Protein AF-A0A2N2KMD6-F1 (afdb_monomer_lite)

Structure (mmCIF, N/CA/C/O backbone):
data_AF-A0A2N2KMD6-F1
#
_entry.id   AF-A0A2N2KMD6-F1
#
loop_
_atom_site.group_PDB
_atom_site.id
_atom_site.type_symbol
_atom_site.label_atom_id
_atom_site.label_alt_id
_atom_site.label_comp_id
_atom_site.label_asym_id
_atom_site.label_entity_id
_atom_site.label_seq_id
_atom_site.pdbx_PDB_ins_code
_atom_site.Cartn_x
_atom_site.Cartn_y
_atom_site.Cartn_z
_atom_site.occupancy
_atom_site.B_iso_or_equiv
_atom_site.auth_seq_id
_atom_site.auth_comp_id
_atom_site.auth_asym_id
_atom_site.auth_atom_id
_atom_site.pdbx_PDB_model_num
ATOM 1 N N . MET A 1 1 ? -20.403 -20.725 14.459 1.00 40.22 1 MET A N 1
ATOM 2 C CA . MET A 1 1 ? -20.631 -20.888 13.013 1.00 40.22 1 MET A CA 1
ATOM 3 C C . MET A 1 1 ? -19.402 -20.383 12.269 1.00 40.22 1 MET A C 1
ATOM 5 O O . MET A 1 1 ? -19.211 -19.178 12.159 1.00 40.22 1 MET A O 1
ATOM 9 N N . PHE A 1 2 ? -18.500 -21.294 11.900 1.00 45.41 2 PHE A N 1
ATOM 10 C CA . PHE A 1 2 ? -17.526 -21.047 10.834 1.00 45.41 2 PHE A CA 1
ATOM 11 C C . PHE A 1 2 ? -18.331 -20.995 9.531 1.00 45.41 2 PHE A C 1
ATOM 13 O O . PHE A 1 2 ? -19.194 -21.849 9.322 1.00 45.41 2 PHE A O 1
ATOM 20 N N . PHE A 1 3 ? -18.125 -19.976 8.702 1.00 51.41 3 PHE A N 1
ATOM 21 C CA . PHE A 1 3 ? -18.749 -19.926 7.382 1.00 51.41 3 PHE A CA 1
ATOM 22 C C . PHE A 1 3 ? -18.305 -21.171 6.591 1.00 51.41 3 PHE A C 1
ATOM 24 O O . PHE A 1 3 ? -17.111 -21.426 6.473 1.00 51.41 3 PHE A O 1
ATOM 31 N N . LYS A 1 4 ? -19.249 -21.956 6.047 1.00 54.59 4 LYS A N 1
ATOM 32 C CA . LYS A 1 4 ? -18.995 -23.152 5.205 1.00 54.59 4 LYS A CA 1
ATOM 33 C C . LYS A 1 4 ? -18.397 -22.808 3.821 1.00 54.59 4 LYS A C 1
ATOM 35 O O . LYS A 1 4 ? -18.526 -23.580 2.881 1.00 54.59 4 LYS A O 1
ATOM 40 N N . VAL A 1 5 ? -17.740 -21.657 3.689 1.00 56.84 5 VAL A N 1
ATOM 41 C CA . VAL A 1 5 ? -17.161 -21.154 2.432 1.00 56.84 5 VAL A CA 1
ATOM 42 C C . VAL A 1 5 ? -15.932 -21.983 2.005 1.00 56.84 5 VAL A C 1
ATOM 44 O O . VAL A 1 5 ? -15.532 -21.944 0.852 1.00 56.84 5 VAL A O 1
ATOM 47 N N . TYR A 1 6 ? -15.389 -22.828 2.887 1.00 60.22 6 TYR A N 1
ATOM 48 C CA . TYR A 1 6 ? -14.075 -23.462 2.719 1.00 60.22 6 TYR A CA 1
ATOM 49 C C . TYR A 1 6 ? -14.077 -24.940 2.293 1.00 60.22 6 TYR A C 1
ATOM 51 O O . TYR A 1 6 ? -13.128 -25.658 2.605 1.00 60.22 6 TYR A O 1
ATOM 59 N N . LYS A 1 7 ? -15.102 -25.454 1.601 1.00 59.81 7 LYS A N 1
ATOM 60 C CA . LYS A 1 7 ? -14.995 -26.815 1.036 1.00 59.81 7 LYS A CA 1
ATOM 61 C C . LYS A 1 7 ? -14.213 -26.738 -0.285 1.00 59.81 7 LYS A C 1
ATOM 63 O O . LYS A 1 7 ? -14.711 -26.167 -1.246 1.00 59.81 7 LYS A O 1
ATOM 68 N N . ASN A 1 8 ? -12.996 -27.290 -0.312 1.00 72.81 8 ASN A N 1
ATOM 69 C CA . ASN A 1 8 ? -12.074 -27.335 -1.464 1.00 72.81 8 ASN A CA 1
ATOM 70 C C . ASN A 1 8 ? -11.505 -25.985 -1.957 1.00 72.81 8 ASN A C 1
ATOM 72 O O . ASN A 1 8 ? -10.988 -25.916 -3.071 1.00 72.81 8 ASN A O 1
ATOM 76 N N . GLN A 1 9 ? -11.557 -24.915 -1.159 1.00 77.56 9 GLN A N 1
ATOM 77 C CA . GLN A 1 9 ? -10.887 -23.662 -1.522 1.00 77.56 9 GLN A CA 1
ATOM 78 C C . GLN A 1 9 ? -9.397 -23.706 -1.172 1.00 77.56 9 GLN A C 1
ATOM 80 O O . GLN A 1 9 ? -9.017 -24.205 -0.114 1.00 77.56 9 GLN A O 1
ATOM 85 N N . LYS A 1 10 ? -8.561 -23.153 -2.058 1.00 83.56 10 LYS A N 1
ATOM 86 C CA . LYS A 1 10 ? -7.142 -22.910 -1.776 1.00 83.56 10 LYS A CA 1
ATOM 87 C C . LYS A 1 10 ? -7.021 -21.959 -0.586 1.00 83.56 10 LYS A C 1
ATOM 89 O O . LYS A 1 10 ? -7.727 -20.953 -0.519 1.00 83.56 10 LYS A O 1
ATOM 94 N N . THR A 1 11 ? -6.146 -22.288 0.356 1.00 86.94 11 THR A N 1
ATOM 95 C CA . THR A 1 11 ? -5.861 -21.431 1.510 1.00 86.94 11 THR A CA 1
ATOM 96 C C . THR A 1 11 ? -5.024 -20.225 1.087 1.00 86.94 11 THR A C 1
ATOM 98 O O . THR A 1 11 ? -4.387 -20.238 0.033 1.00 86.94 11 THR A O 1
ATOM 101 N N . PHE A 1 12 ? -4.965 -19.193 1.934 1.00 87.62 12 PHE A N 1
ATOM 102 C CA . PHE A 1 12 ? -4.027 -18.086 1.730 1.00 87.62 12 PHE A CA 1
ATOM 103 C C . PHE A 1 12 ? -2.588 -18.595 1.565 1.00 87.62 12 PHE A C 1
ATOM 105 O O . PHE A 1 12 ? -1.911 -18.168 0.643 1.00 87.62 12 PHE A O 1
ATOM 112 N N . SER A 1 13 ? -2.154 -19.568 2.378 1.00 87.81 13 SER A N 1
ATOM 113 C CA . SER A 1 13 ? -0.808 -20.146 2.264 1.00 87.81 13 SER A CA 1
ATOM 114 C C . SER A 1 13 ? -0.578 -20.842 0.920 1.00 87.81 13 SER A C 1
ATOM 116 O O . SER A 1 13 ? 0.521 -20.760 0.380 1.00 87.81 13 SER A O 1
ATOM 118 N N . ASP A 1 14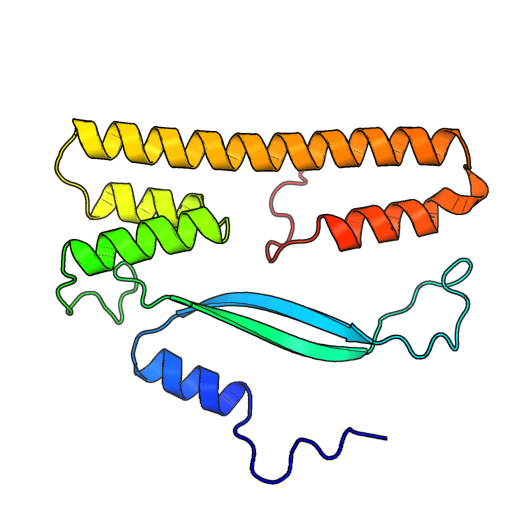 ? -1.598 -21.493 0.352 1.00 91.06 14 ASP A N 1
ATOM 119 C CA . ASP A 1 14 ? -1.483 -22.123 -0.968 1.00 91.06 14 ASP A CA 1
ATOM 120 C C . ASP A 1 14 ? -1.303 -21.081 -2.077 1.00 91.06 14 ASP A C 1
ATOM 122 O O . ASP A 1 14 ? -0.479 -21.265 -2.974 1.00 91.06 14 ASP A O 1
ATOM 126 N N . ILE A 1 15 ? -2.070 -19.988 -2.016 1.00 91.44 15 ILE A N 1
ATOM 127 C CA . ILE A 1 15 ? -1.987 -18.891 -2.988 1.00 91.44 15 ILE A CA 1
ATOM 128 C C . ILE A 1 15 ? -0.680 -18.114 -2.822 1.00 91.44 15 ILE A C 1
ATOM 130 O O . ILE A 1 15 ? -0.015 -17.838 -3.815 1.00 91.44 15 ILE A O 1
ATOM 134 N N . ASP A 1 16 ? -0.280 -17.818 -1.588 1.00 93.75 16 ASP A N 1
ATOM 135 C CA . ASP A 1 16 ? 0.963 -17.118 -1.272 1.00 93.75 16 ASP A CA 1
ATOM 136 C C . ASP A 1 16 ? 2.181 -17.894 -1.784 1.00 93.75 16 ASP A C 1
ATOM 138 O O . ASP A 1 16 ? 2.988 -17.353 -2.539 1.00 93.75 16 ASP A O 1
ATOM 142 N N . LYS A 1 17 ? 2.255 -19.201 -1.496 1.00 93.25 17 LYS A N 1
ATOM 143 C CA . LYS A 1 17 ? 3.312 -20.077 -2.027 1.00 93.25 17 LYS A CA 1
ATOM 144 C C . LYS A 1 17 ? 3.342 -20.071 -3.553 1.00 93.25 17 LYS A C 1
ATOM 146 O O . LYS A 1 17 ? 4.421 -19.968 -4.134 1.00 93.25 17 LYS A O 1
ATOM 151 N N . LEU A 1 18 ? 2.179 -20.165 -4.202 1.00 94.94 18 LEU A N 1
ATOM 152 C CA . LEU A 1 18 ? 2.073 -20.149 -5.662 1.00 94.94 18 LEU A CA 1
ATOM 153 C C . LEU A 1 18 ? 2.545 -18.816 -6.262 1.00 94.94 18 LEU A C 1
ATOM 155 O O . LEU A 1 18 ? 3.283 -18.809 -7.244 1.00 94.94 18 LEU A O 1
ATOM 159 N N . LEU A 1 19 ? 2.124 -17.683 -5.702 1.00 94.88 19 LEU A N 1
ATOM 160 C CA . LEU A 1 19 ? 2.505 -16.360 -6.201 1.00 94.88 19 LEU A CA 1
ATOM 161 C C . LEU A 1 19 ? 3.995 -16.091 -5.965 1.00 94.88 19 LEU A C 1
ATOM 163 O O . LEU A 1 19 ? 4.702 -15.677 -6.891 1.00 94.88 19 LEU A O 1
ATOM 167 N N . CYS A 1 20 ? 4.501 -16.418 -4.776 1.00 93.12 20 CYS A N 1
ATOM 168 C CA . CYS A 1 20 ? 5.919 -16.322 -4.448 1.00 93.12 20 CYS A CA 1
ATOM 169 C C . CYS A 1 20 ? 6.780 -17.180 -5.381 1.00 93.12 20 CYS A C 1
ATOM 171 O O . CYS A 1 20 ? 7.784 -16.690 -5.903 1.00 93.12 20 CYS A O 1
ATOM 173 N N . SER A 1 21 ? 6.350 -18.406 -5.707 1.00 93.31 21 SER A N 1
ATOM 174 C CA . SER A 1 21 ? 7.064 -19.263 -6.666 1.00 93.31 21 SER A CA 1
ATOM 175 C C . SER A 1 21 ? 7.057 -18.710 -8.099 1.00 93.31 21 SER A C 1
ATOM 177 O O . SER A 1 21 ? 7.841 -19.150 -8.938 1.00 93.31 21 SER A O 1
ATOM 179 N N . LYS A 1 22 ? 6.169 -17.760 -8.418 1.00 93.69 22 LYS A N 1
ATOM 180 C CA . LYS A 1 22 ? 6.133 -17.039 -9.704 1.00 93.69 22 LYS A CA 1
ATOM 181 C C . LYS A 1 22 ? 6.891 -15.706 -9.671 1.00 93.69 22 LYS A C 1
A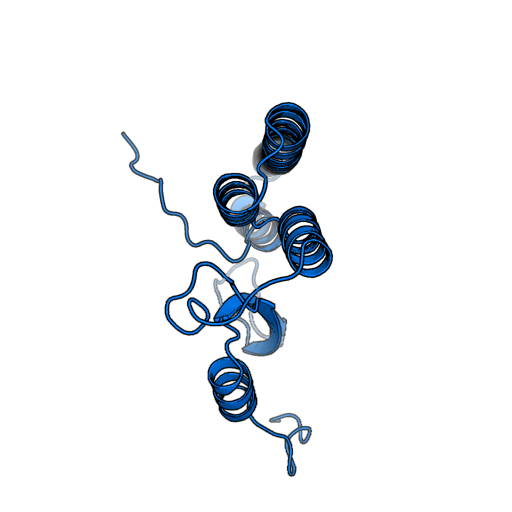TOM 183 O O . LYS A 1 22 ? 6.980 -15.031 -10.701 1.00 93.69 22 LYS A O 1
ATOM 188 N N . GLY A 1 23 ? 7.504 -15.363 -8.539 1.00 93.50 23 GLY A N 1
ATOM 189 C CA . GLY A 1 23 ? 8.310 -14.156 -8.362 1.00 93.50 23 GLY A CA 1
ATOM 190 C C . GLY A 1 23 ? 7.544 -12.961 -7.798 1.00 93.50 23 GLY A C 1
ATOM 191 O O . GLY A 1 23 ? 8.087 -11.864 -7.793 1.00 93.50 23 GLY A O 1
ATOM 192 N N . PHE A 1 24 ? 6.310 -13.133 -7.326 1.00 95.12 24 PHE A N 1
ATOM 193 C CA . PHE A 1 24 ? 5.595 -12.064 -6.628 1.00 95.12 24 PHE A CA 1
ATOM 194 C C . PHE A 1 24 ? 6.053 -11.955 -5.166 1.00 95.12 24 PHE A C 1
ATOM 196 O O . PHE A 1 24 ? 6.440 -12.953 -4.558 1.00 95.12 24 PHE A O 1
ATOM 203 N N . SER A 1 25 ? 6.006 -10.751 -4.608 1.00 93.56 25 SER A N 1
ATOM 204 C CA . SER A 1 25 ? 6.185 -10.435 -3.186 1.00 93.56 25 SER A CA 1
ATOM 205 C C . SER A 1 25 ? 4.891 -9.832 -2.645 1.00 93.56 25 SER A C 1
ATOM 207 O O . SER A 1 25 ? 4.184 -9.122 -3.365 1.00 93.56 25 SER A O 1
ATOM 209 N N . LEU A 1 26 ? 4.565 -10.128 -1.389 1.00 93.50 26 LEU A N 1
ATOM 210 C CA . LEU A 1 26 ? 3.415 -9.554 -0.696 1.00 93.50 26 LEU A CA 1
ATOM 211 C C . LEU A 1 26 ? 3.777 -8.160 -0.169 1.00 93.50 26 LEU A C 1
ATOM 213 O O . LEU A 1 26 ? 4.656 -8.041 0.675 1.00 93.50 26 LEU A O 1
ATOM 217 N N . TYR A 1 27 ? 3.075 -7.126 -0.633 1.00 91.56 27 TYR A N 1
ATOM 218 C CA . TYR A 1 27 ? 3.286 -5.732 -0.209 1.00 91.56 27 TYR A CA 1
ATOM 219 C C . TYR A 1 27 ? 2.218 -5.238 0.761 1.00 91.56 27 TYR A C 1
ATOM 221 O O . TYR A 1 27 ? 2.427 -4.281 1.502 1.00 91.56 27 TYR A O 1
ATOM 229 N N . GLY A 1 28 ? 1.033 -5.848 0.748 1.00 89.62 28 GLY A N 1
ATOM 230 C CA . GLY A 1 28 ? -0.067 -5.359 1.560 1.00 89.62 28 GLY A CA 1
ATOM 231 C C . GLY A 1 28 ? -1.129 -6.397 1.863 1.00 89.62 28 GLY A C 1
ATOM 232 O O . GLY A 1 28 ? -1.482 -7.204 1.009 1.00 89.62 28 GLY A O 1
ATOM 233 N N . LEU A 1 29 ? -1.681 -6.314 3.073 1.00 89.31 29 LEU A N 1
ATOM 234 C CA . LEU A 1 29 ? -2.846 -7.072 3.513 1.00 89.31 29 LEU A CA 1
ATOM 235 C C . LEU A 1 29 ? -3.874 -6.119 4.109 1.00 89.31 29 LEU A C 1
ATOM 237 O O . LEU A 1 29 ? -3.593 -5.451 5.096 1.00 89.31 29 LEU A O 1
ATOM 241 N N . TYR A 1 30 ? -5.080 -6.102 3.552 1.00 87.25 30 TYR A N 1
ATOM 242 C CA . TYR A 1 30 ? -6.170 -5.233 3.989 1.00 87.25 30 TYR A CA 1
ATOM 243 C C . TYR A 1 30 ? -7.252 -6.063 4.688 1.00 87.25 30 TYR A C 1
ATOM 245 O O . TYR A 1 30 ? -8.234 -6.465 4.054 1.00 87.25 30 TYR A O 1
ATOM 253 N N . PRO A 1 31 ? -7.091 -6.361 5.990 1.00 85.88 31 PRO A N 1
ATOM 254 C CA . PRO A 1 31 ? -8.022 -7.208 6.713 1.00 85.88 31 PRO A CA 1
ATOM 255 C C . PRO A 1 31 ? -9.388 -6.541 6.882 1.00 85.88 31 PRO A C 1
ATOM 257 O O . PRO A 1 31 ? -9.510 -5.344 7.153 1.00 85.88 31 PRO A O 1
ATOM 260 N N . LYS A 1 32 ? -10.437 -7.352 6.767 1.00 84.94 32 LYS A N 1
ATOM 261 C CA . LYS A 1 32 ? -11.820 -7.004 7.081 1.00 84.94 32 LYS A CA 1
ATOM 262 C C . LYS A 1 32 ? -12.283 -7.830 8.262 1.00 84.94 32 LYS A C 1
ATOM 264 O O . LYS A 1 32 ? -12.214 -9.061 8.253 1.00 84.94 32 LYS A O 1
ATOM 269 N N . TYR A 1 33 ? -12.790 -7.139 9.270 1.00 85.69 33 TYR A N 1
ATOM 270 C CA . TYR A 1 33 ? -13.224 -7.750 10.513 1.00 85.69 33 TYR A CA 1
ATOM 271 C C . TYR A 1 33 ? -14.743 -7.705 10.660 1.00 85.69 33 TYR A C 1
ATOM 273 O O . TYR A 1 33 ? -15.409 -6.810 10.140 1.00 85.69 33 TYR A O 1
ATOM 281 N N . ILE A 1 34 ? -15.288 -8.668 11.403 1.00 83.75 34 ILE A N 1
ATOM 282 C CA . ILE A 1 34 ? -16.692 -8.686 11.811 1.00 83.75 34 ILE A CA 1
ATOM 283 C C . ILE A 1 34 ? -16.818 -8.708 13.325 1.00 83.75 34 ILE A C 1
ATOM 285 O O . ILE A 1 34 ? -16.229 -9.540 14.024 1.00 83.75 34 ILE A O 1
ATOM 289 N N . SER A 1 35 ? -17.653 -7.805 13.831 1.00 83.81 35 SER A N 1
ATOM 290 C CA . SER A 1 35 ? -18.102 -7.822 15.216 1.00 83.81 35 SER A CA 1
ATOM 291 C C . SER A 1 35 ? -19.442 -8.525 15.335 1.00 83.81 35 SER A C 1
ATOM 293 O O . SER A 1 35 ? -20.381 -8.225 14.600 1.00 83.81 35 SER A O 1
ATOM 295 N N . LYS A 1 36 ? -19.562 -9.390 16.343 1.00 87.19 36 LYS A N 1
ATOM 296 C CA . LYS A 1 36 ? -20.864 -9.893 16.796 1.00 87.19 36 LYS A CA 1
ATOM 297 C C . LYS A 1 36 ? -21.625 -8.899 17.680 1.00 87.19 36 LYS A C 1
ATOM 299 O O . LYS A 1 36 ? -22.749 -9.193 18.054 1.00 87.19 36 LYS A O 1
ATOM 304 N N . LYS A 1 37 ? -21.014 -7.758 18.033 1.00 85.50 37 LYS A N 1
ATOM 305 C CA . LYS A 1 37 ? -21.598 -6.691 18.869 1.00 85.50 37 LYS A CA 1
ATOM 306 C C . LYS A 1 37 ? -22.170 -7.177 20.214 1.00 85.50 37 LYS A C 1
ATOM 308 O O . LYS A 1 37 ? -23.068 -6.554 20.758 1.00 85.50 37 LYS A O 1
ATOM 313 N N . MET A 1 38 ? -21.628 -8.271 20.756 1.00 90.38 38 MET A N 1
ATOM 314 C CA . MET A 1 38 ? -22.056 -8.847 22.042 1.00 90.38 38 MET A CA 1
ATOM 315 C C . MET A 1 38 ? -21.527 -8.069 23.255 1.00 90.38 38 MET A C 1
ATOM 317 O O . MET A 1 38 ? -21.988 -8.286 24.367 1.00 90.38 38 MET A O 1
ATOM 321 N N . ILE A 1 39 ? -20.537 -7.199 23.045 1.00 87.06 39 ILE A N 1
ATOM 322 C CA . ILE A 1 39 ? -19.936 -6.342 24.067 1.00 87.06 39 ILE A CA 1
ATOM 323 C C . ILE A 1 39 ? -20.131 -4.889 23.631 1.00 87.06 39 ILE A C 1
ATOM 325 O O . ILE A 1 39 ? -19.938 -4.555 22.456 1.00 87.06 39 ILE A O 1
ATOM 329 N N . ASP A 1 40 ? -20.494 -4.032 24.584 1.00 83.62 40 ASP A N 1
ATOM 330 C CA . ASP A 1 40 ? -20.595 -2.591 24.377 1.00 83.62 40 ASP A CA 1
ATOM 331 C C . ASP A 1 40 ? -19.201 -1.973 24.178 1.00 83.62 40 ASP A C 1
ATOM 333 O O . ASP A 1 40 ? -18.438 -1.766 25.123 1.00 83.62 40 ASP A O 1
ATOM 337 N N . ARG A 1 41 ? -18.878 -1.646 22.923 1.00 78.69 41 ARG A N 1
ATOM 338 C CA . ARG A 1 41 ? -17.590 -1.050 22.527 1.00 78.69 41 ARG A CA 1
ATOM 339 C C . ARG A 1 41 ? -17.412 0.393 22.998 1.00 78.69 41 ARG A C 1
ATOM 341 O O . ARG A 1 41 ? -16.359 0.971 22.757 1.00 78.69 41 ARG A O 1
ATOM 348 N N . THR A 1 42 ? -18.427 1.006 23.607 1.00 75.19 42 THR A N 1
ATOM 349 C CA . THR A 1 42 ? -18.260 2.310 24.265 1.00 75.19 42 THR A CA 1
ATOM 350 C C . THR A 1 42 ? -17.648 2.173 25.656 1.00 75.19 42 THR A C 1
ATOM 352 O O . THR A 1 42 ? -17.054 3.130 26.143 1.00 75.19 42 THR A O 1
ATOM 355 N N . LYS A 1 43 ? -17.749 0.983 26.263 1.00 80.62 43 LYS A N 1
ATOM 356 C CA . LYS A 1 43 ? -17.299 0.702 27.633 1.00 80.62 43 LYS A CA 1
ATOM 357 C C . LYS A 1 43 ? -16.108 -0.248 27.699 1.00 80.62 43 LYS A C 1
ATOM 359 O O . LYS A 1 43 ? -15.347 -0.189 28.657 1.00 80.62 43 LYS A O 1
ATOM 364 N N . TYR A 1 44 ? -15.944 -1.114 26.702 1.00 83.69 44 TYR A N 1
ATOM 365 C CA . TYR A 1 44 ? -14.930 -2.165 26.714 1.00 83.69 44 TYR A CA 1
ATOM 366 C C . TYR A 1 44 ? -14.140 -2.204 25.409 1.00 83.69 44 TYR A C 1
ATOM 368 O O . TYR A 1 44 ? -14.710 -2.072 24.320 1.00 83.69 44 TYR A O 1
ATOM 376 N N . GLU A 1 45 ? -12.835 -2.463 25.519 1.00 81.94 45 GLU A N 1
ATOM 377 C CA . GLU A 1 45 ? -12.003 -2.760 24.358 1.00 81.94 45 GLU A CA 1
ATOM 378 C C . GLU A 1 45 ? -12.116 -4.234 23.965 1.00 81.94 45 GLU A C 1
ATOM 380 O O . GLU A 1 45 ? -12.185 -5.129 24.807 1.00 81.94 45 GLU A O 1
ATOM 385 N N . THR A 1 46 ? -12.175 -4.494 22.660 1.00 84.00 46 THR A N 1
ATOM 386 C CA . THR A 1 46 ? -12.275 -5.855 22.134 1.00 84.00 46 THR A CA 1
ATOM 387 C C . THR A 1 46 ? -11.762 -5.942 20.704 1.00 84.00 46 THR A C 1
ATOM 389 O O . THR A 1 46 ? -11.873 -4.987 19.921 1.00 84.00 46 THR A O 1
ATOM 392 N N . ASN A 1 47 ? -11.270 -7.132 20.366 1.00 82.31 47 ASN A N 1
ATOM 393 C CA . ASN A 1 47 ? -10.835 -7.494 19.029 1.00 82.31 47 ASN A CA 1
ATOM 394 C C . ASN A 1 47 ? -11.977 -8.140 18.247 1.00 82.31 47 ASN A C 1
ATOM 396 O O . ASN A 1 47 ? -12.728 -8.982 18.746 1.00 82.31 47 ASN A O 1
ATOM 400 N N . GLU A 1 48 ? -12.100 -7.741 16.989 1.00 85.19 48 GLU A N 1
ATOM 401 C CA . GLU A 1 48 ? -13.066 -8.317 16.064 1.00 85.19 48 GLU A CA 1
ATOM 402 C C . GLU A 1 48 ? -12.471 -9.540 15.365 1.00 85.19 48 GLU A C 1
ATOM 404 O O . GLU A 1 48 ? -11.255 -9.707 15.261 1.00 85.19 48 GLU A O 1
ATOM 409 N N . ARG A 1 49 ? -13.335 -10.427 14.869 1.00 83.62 49 ARG A N 1
ATOM 410 C CA . ARG A 1 49 ? -12.878 -11.622 14.162 1.00 83.62 49 ARG A CA 1
ATOM 411 C C . ARG A 1 49 ? -12.523 -11.257 12.729 1.00 83.62 49 ARG A C 1
ATOM 413 O O . ARG A 1 49 ? -13.357 -10.672 12.042 1.00 83.62 49 ARG A O 1
ATOM 420 N N . LEU A 1 50 ? -11.338 -11.650 12.265 1.00 84.00 50 LEU A N 1
ATOM 421 C CA . LEU A 1 50 ? -10.982 -11.558 10.850 1.00 84.00 50 LEU A CA 1
ATOM 422 C C . LEU A 1 50 ? -11.981 -12.381 10.020 1.00 84.00 50 LEU A C 1
ATOM 424 O O . LEU A 1 50 ? -12.204 -13.557 10.312 1.00 84.00 50 LEU A O 1
ATOM 428 N N . MET A 1 51 ? -12.599 -11.763 9.014 1.00 84.25 51 MET A N 1
ATOM 429 C CA . MET A 1 51 ? -13.427 -12.469 8.034 1.00 84.25 51 MET A CA 1
ATOM 430 C C . MET A 1 51 ? -12.620 -12.862 6.805 1.00 84.25 51 MET A C 1
ATOM 432 O O . MET A 1 51 ? -12.658 -14.012 6.381 1.00 84.25 51 MET A O 1
ATOM 436 N N . TRP A 1 52 ? -11.946 -11.881 6.216 1.00 85.25 52 TRP A N 1
ATOM 437 C CA . TRP A 1 52 ? -11.175 -12.007 4.987 1.00 85.25 52 TRP A CA 1
ATOM 438 C C . TRP A 1 52 ? -10.202 -10.829 4.886 1.00 85.25 52 TRP A C 1
ATOM 440 O O . TRP A 1 52 ? -10.301 -9.881 5.666 1.00 85.25 52 TRP A O 1
ATOM 450 N N . ALA A 1 53 ? -9.254 -10.887 3.958 1.00 86.69 53 ALA A N 1
ATOM 451 C CA . ALA A 1 53 ? -8.338 -9.791 3.667 1.00 86.69 53 ALA A CA 1
ATOM 452 C C . ALA A 1 53 ? -8.092 -9.715 2.159 1.00 86.69 53 ALA A C 1
ATOM 454 O O . ALA A 1 53 ? -7.995 -10.760 1.514 1.00 86.69 53 ALA A O 1
ATOM 455 N N . ASP A 1 54 ? -7.972 -8.503 1.617 1.00 88.94 54 ASP A N 1
ATOM 456 C CA . ASP A 1 54 ? -7.381 -8.326 0.287 1.00 88.94 54 ASP A CA 1
ATOM 457 C C . ASP A 1 54 ? -5.864 -8.409 0.417 1.00 88.94 54 ASP A C 1
ATOM 459 O O . ASP A 1 54 ? -5.287 -7.761 1.292 1.00 88.94 54 ASP A O 1
ATOM 463 N N . ALA A 1 55 ? -5.219 -9.171 -0.460 1.00 91.81 55 ALA A N 1
ATOM 464 C CA . ALA A 1 55 ? -3.768 -9.242 -0.537 1.00 91.81 55 ALA A CA 1
ATOM 465 C C . ALA A 1 55 ? -3.278 -8.540 -1.804 1.00 91.81 55 ALA A C 1
ATOM 467 O O . ALA A 1 55 ? -3.791 -8.785 -2.897 1.00 91.81 55 ALA A O 1
ATOM 468 N N . PHE A 1 56 ? -2.285 -7.669 -1.654 1.00 92.38 56 PHE A N 1
ATOM 469 C CA . PHE A 1 56 ? -1.661 -6.948 -2.753 1.00 92.38 56 PHE A CA 1
ATOM 470 C C . PHE A 1 56 ? -0.258 -7.495 -2.989 1.00 92.38 56 PHE A C 1
ATOM 472 O O . PHE A 1 56 ? 0.622 -7.377 -2.134 1.00 92.38 56 PHE A O 1
ATOM 479 N N . TYR A 1 57 ? -0.080 -8.107 -4.156 1.00 94.75 57 TYR A N 1
ATOM 480 C CA . TYR A 1 57 ? 1.171 -8.710 -4.587 1.00 94.75 57 TYR A CA 1
ATOM 481 C C . TYR A 1 57 ? 1.760 -7.929 -5.750 1.00 94.75 57 TYR A C 1
ATOM 483 O O . TYR A 1 57 ? 1.051 -7.586 -6.697 1.00 94.75 57 TYR A O 1
ATOM 491 N N . ILE A 1 58 ? 3.071 -7.724 -5.708 1.00 94.56 58 ILE A N 1
ATOM 492 C CA . ILE A 1 58 ? 3.828 -7.093 -6.783 1.00 94.56 58 ILE A CA 1
ATOM 493 C C . ILE A 1 58 ? 4.925 -8.049 -7.232 1.00 94.56 58 ILE A C 1
ATOM 495 O O . ILE A 1 58 ? 5.596 -8.679 -6.419 1.00 94.56 58 ILE A O 1
ATOM 499 N N . LYS A 1 59 ? 5.112 -8.173 -8.545 1.00 94.69 59 LYS A N 1
ATOM 500 C CA . LYS A 1 59 ? 6.268 -8.865 -9.110 1.00 94.69 59 LYS A CA 1
ATOM 501 C C . LYS A 1 59 ? 7.423 -7.875 -9.189 1.00 94.69 59 LYS A C 1
ATOM 503 O O . LYS A 1 59 ? 7.638 -7.267 -10.231 1.00 94.69 59 LYS A O 1
ATOM 508 N N . ASP A 1 60 ? 8.086 -7.676 -8.057 1.00 94.12 60 ASP A N 1
ATOM 509 C CA . ASP A 1 60 ? 9.054 -6.599 -7.900 1.00 94.12 60 ASP A CA 1
ATOM 510 C C . ASP A 1 60 ? 10.366 -6.895 -8.647 1.00 94.12 60 ASP A C 1
ATOM 512 O O . ASP A 1 60 ? 11.010 -7.906 -8.349 1.00 94.12 60 ASP A O 1
ATOM 516 N N . PRO A 1 61 ? 10.774 -6.058 -9.615 1.00 93.88 61 PRO A N 1
ATOM 517 C CA . PRO A 1 61 ? 12.033 -6.228 -10.325 1.00 93.88 61 PRO A CA 1
ATOM 518 C C . PRO A 1 61 ? 13.281 -5.957 -9.464 1.00 93.88 61 PRO A C 1
ATOM 520 O O . PRO A 1 61 ? 14.373 -6.351 -9.871 1.00 93.88 61 PRO A O 1
ATOM 523 N N . LEU A 1 62 ? 13.148 -5.309 -8.299 1.00 92.19 62 LEU A N 1
ATOM 524 C CA . LEU A 1 62 ? 14.260 -5.058 -7.367 1.00 92.19 62 LEU A CA 1
ATOM 525 C C . LEU A 1 62 ? 14.556 -6.259 -6.451 1.00 92.19 62 LEU A C 1
ATOM 527 O O . LEU A 1 62 ? 15.635 -6.350 -5.867 1.00 92.19 62 LEU A O 1
ATOM 531 N N . GLU A 1 63 ? 13.636 -7.219 -6.364 1.00 91.12 63 GLU A N 1
ATOM 532 C CA . GLU A 1 63 ? 13.817 -8.450 -5.596 1.00 91.12 63 GLU A CA 1
ATOM 533 C C . GLU A 1 63 ? 14.838 -9.391 -6.244 1.00 91.12 63 GLU A C 1
ATOM 535 O O . GLU A 1 63 ? 14.792 -9.660 -7.449 1.00 91.12 63 GLU A O 1
ATOM 540 N N . GLN A 1 64 ? 15.680 -10.025 -5.418 1.00 86.88 64 GLN A N 1
ATOM 541 C CA . GLN A 1 64 ? 16.726 -10.956 -5.876 1.00 86.88 64 GLN A CA 1
ATOM 542 C C . GLN A 1 64 ? 16.179 -12.086 -6.767 1.00 86.88 64 GLN A C 1
ATOM 544 O O . GLN A 1 64 ? 16.789 -12.486 -7.757 1.00 86.88 64 GLN A O 1
ATOM 549 N N . LYS A 1 65 ? 14.973 -12.584 -6.464 1.00 88.62 65 LYS A N 1
ATOM 550 C CA . LYS A 1 65 ? 14.301 -13.646 -7.239 1.00 88.62 65 LYS A CA 1
ATOM 551 C C . LYS A 1 65 ? 13.897 -13.230 -8.661 1.00 88.62 65 LYS A C 1
ATOM 553 O O . LYS A 1 65 ? 13.505 -14.085 -9.461 1.00 88.62 65 LYS A O 1
ATOM 558 N N . ASN A 1 66 ? 13.939 -11.937 -8.974 1.00 91.06 66 ASN A N 1
ATOM 559 C CA . ASN A 1 66 ? 13.570 -11.384 -10.273 1.00 91.06 66 ASN A CA 1
ATOM 560 C C . ASN A 1 66 ? 14.740 -10.712 -11.005 1.00 91.06 66 ASN A C 1
ATOM 562 O O . ASN A 1 66 ? 14.556 -10.354 -12.163 1.00 91.06 66 ASN A O 1
ATOM 566 N N . THR A 1 67 ? 15.939 -10.638 -10.416 1.00 83.00 67 THR A N 1
ATOM 567 C CA . THR A 1 67 ? 17.115 -9.956 -10.997 1.00 83.00 67 THR A CA 1
ATOM 568 C C . THR A 1 67 ? 17.509 -10.461 -12.390 1.00 83.00 67 THR A C 1
ATOM 570 O O . THR A 1 67 ? 18.048 -9.713 -13.196 1.00 83.00 67 THR A O 1
ATOM 573 N N . HIS A 1 68 ? 17.222 -11.724 -12.714 1.00 82.25 68 HIS A N 1
ATOM 574 C CA . HIS A 1 68 ? 17.542 -12.312 -14.022 1.00 82.25 68 HIS A CA 1
ATOM 575 C C . HIS A 1 68 ? 16.435 -12.157 -15.074 1.00 82.25 68 HIS A C 1
ATOM 577 O O . HIS A 1 68 ? 16.592 -12.632 -16.199 1.00 82.25 68 HIS A O 1
ATOM 583 N N . LYS A 1 69 ? 15.292 -11.558 -14.725 1.00 86.12 69 LYS A N 1
ATOM 584 C CA . LYS A 1 69 ? 14.166 -11.389 -15.647 1.00 86.12 69 L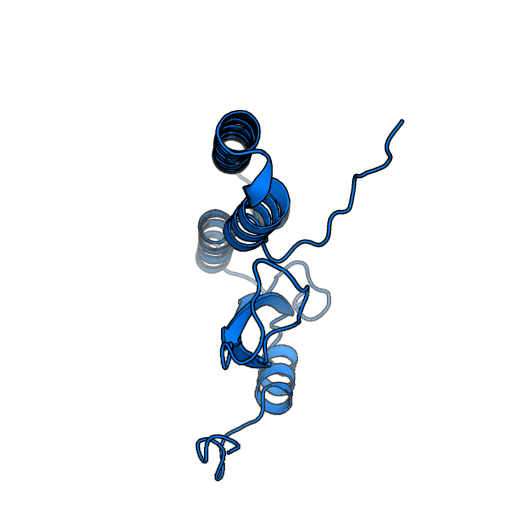YS A CA 1
ATOM 585 C C . LYS A 1 69 ? 14.191 -9.967 -16.202 1.00 86.12 69 LYS A C 1
ATOM 587 O O . LYS A 1 69 ? 14.103 -9.036 -15.408 1.00 86.12 69 LYS A O 1
ATOM 592 N N . PRO A 1 70 ? 14.267 -9.776 -17.529 1.00 87.44 70 PRO A N 1
ATOM 593 C CA . PRO A 1 70 ? 14.104 -8.449 -18.097 1.00 87.44 70 PRO A CA 1
ATOM 594 C C . PRO A 1 70 ? 12.659 -7.986 -17.884 1.00 87.44 70 PRO A C 1
ATOM 596 O O . PRO A 1 70 ? 11.721 -8.757 -18.100 1.00 87.44 70 PRO A O 1
ATOM 599 N N . PHE A 1 71 ? 12.495 -6.735 -17.465 1.00 94.06 71 PHE A N 1
ATOM 600 C CA . PHE A 1 71 ? 11.202 -6.063 -17.408 1.00 94.06 71 PHE A CA 1
ATOM 601 C C . PHE A 1 71 ? 11.127 -5.075 -18.562 1.00 94.06 71 PHE A C 1
ATOM 603 O O . PHE A 1 71 ? 12.049 -4.295 -18.795 1.00 94.06 71 PHE A O 1
ATOM 610 N N . THR A 1 72 ? 10.027 -5.128 -19.299 1.00 95.50 72 THR A N 1
ATOM 611 C CA . THR A 1 72 ? 9.735 -4.158 -20.352 1.00 95.50 72 THR A CA 1
ATOM 612 C C . THR A 1 72 ? 9.396 -2.800 -19.740 1.00 95.50 72 THR A C 1
ATOM 614 O O . THR A 1 72 ? 8.891 -2.717 -18.620 1.00 95.50 72 THR A O 1
ATOM 617 N N . GLU A 1 73 ? 9.594 -1.726 -20.503 1.00 95.31 73 GLU A N 1
ATOM 618 C CA . GLU A 1 73 ? 9.223 -0.368 -20.084 1.00 95.31 73 GLU A CA 1
ATOM 619 C C . GLU A 1 73 ? 7.755 -0.288 -19.631 1.00 95.31 73 GLU A C 1
ATOM 621 O O . GLU A 1 73 ? 7.444 0.258 -18.575 1.00 95.31 73 GLU A O 1
ATOM 626 N N . ARG A 1 74 ? 6.853 -0.947 -20.369 1.00 96.50 74 ARG A N 1
ATOM 627 C CA . ARG A 1 74 ? 5.433 -1.021 -20.015 1.00 96.50 74 ARG A CA 1
ATOM 628 C C . ARG A 1 74 ? 5.195 -1.694 -18.663 1.00 96.50 74 ARG A C 1
ATOM 630 O O . ARG A 1 74 ? 4.315 -1.266 -17.921 1.00 96.50 74 ARG A O 1
ATOM 637 N N . GLU A 1 75 ? 5.910 -2.774 -18.356 1.00 96.44 75 GLU A N 1
ATOM 638 C CA . GLU A 1 75 ? 5.773 -3.451 -17.062 1.00 96.44 75 GLU A CA 1
ATOM 639 C C . GLU A 1 75 ? 6.237 -2.543 -15.923 1.00 96.44 75 GLU A C 1
ATOM 641 O O . GLU A 1 75 ? 5.539 -2.436 -14.916 1.00 96.44 75 GLU A O 1
ATOM 646 N N . VAL A 1 76 ? 7.351 -1.832 -16.110 1.00 96.94 76 VAL A N 1
ATOM 647 C CA . VAL A 1 76 ? 7.843 -0.829 -15.154 1.00 96.94 76 VAL A CA 1
ATOM 648 C C . VAL A 1 76 ? 6.807 0.278 -14.942 1.00 96.94 76 VAL A C 1
ATOM 650 O O . VAL A 1 76 ? 6.480 0.600 -13.801 1.00 96.94 76 VAL A O 1
ATOM 653 N N . ASP A 1 77 ? 6.222 0.820 -16.010 1.00 97.06 77 ASP A N 1
ATOM 654 C CA . ASP A 1 77 ? 5.196 1.865 -15.905 1.00 97.06 77 ASP A CA 1
ATOM 655 C C . ASP A 1 77 ? 3.964 1.398 -15.134 1.00 97.06 77 ASP A C 1
ATOM 657 O O . ASP A 1 77 ? 3.440 2.117 -14.278 1.00 97.06 77 ASP A O 1
ATOM 661 N N . VAL A 1 78 ? 3.513 0.169 -15.393 1.00 97.31 78 VAL A N 1
ATOM 662 C CA . VAL A 1 78 ? 2.397 -0.437 -14.660 1.00 97.31 78 VAL A CA 1
ATOM 663 C C . VAL A 1 78 ? 2.737 -0.581 -13.179 1.00 97.31 78 VAL A C 1
ATOM 665 O O . VAL A 1 78 ? 1.875 -0.302 -12.342 1.00 97.31 78 VAL A O 1
ATOM 668 N N . LEU A 1 79 ? 3.966 -0.974 -12.837 1.00 97.06 79 LEU A N 1
ATOM 669 C CA . LEU A 1 79 ? 4.419 -1.071 -11.448 1.00 97.06 79 LEU A CA 1
ATOM 670 C C . LEU A 1 79 ? 4.409 0.296 -10.759 1.00 97.06 79 LEU A C 1
ATOM 672 O O . LEU A 1 79 ? 3.827 0.421 -9.680 1.00 97.06 79 LEU A O 1
ATOM 676 N N . ILE A 1 80 ? 4.959 1.326 -11.408 1.00 97.81 80 ILE A N 1
ATOM 677 C CA . ILE A 1 80 ? 4.970 2.702 -10.892 1.00 97.81 80 ILE A CA 1
ATOM 678 C C . ILE A 1 80 ? 3.536 3.179 -10.649 1.00 97.81 80 ILE A C 1
ATOM 680 O O . ILE A 1 80 ? 3.200 3.606 -9.544 1.00 97.81 80 ILE A O 1
ATOM 684 N N . ILE A 1 81 ? 2.660 3.075 -11.651 1.00 97.69 81 ILE A N 1
ATOM 685 C CA . ILE A 1 81 ? 1.266 3.525 -11.540 1.00 97.69 81 ILE A CA 1
ATOM 686 C C . ILE A 1 81 ? 0.535 2.752 -10.439 1.00 97.69 81 ILE A C 1
ATOM 688 O O . ILE A 1 81 ? -0.154 3.359 -9.617 1.00 97.69 81 ILE A O 1
ATOM 692 N N . SER A 1 82 ? 0.706 1.430 -10.380 1.00 96.44 82 SER A N 1
ATOM 693 C CA . SER A 1 82 ? 0.076 0.589 -9.358 1.00 96.44 82 SER A CA 1
ATOM 694 C C . SER A 1 82 ? 0.515 1.001 -7.956 1.00 96.44 82 SER A C 1
ATOM 696 O O . SER A 1 82 ? -0.335 1.177 -7.081 1.00 96.44 82 SER A O 1
ATOM 698 N N . ALA A 1 83 ? 1.814 1.229 -7.750 1.00 96.19 83 ALA A N 1
ATOM 699 C CA . ALA A 1 83 ? 2.377 1.676 -6.480 1.00 96.19 83 ALA A CA 1
ATOM 700 C C . ALA A 1 83 ? 1.856 3.066 -6.073 1.00 96.19 83 ALA A C 1
ATOM 702 O O . ALA A 1 83 ? 1.435 3.265 -4.930 1.00 96.19 83 ALA A O 1
ATOM 703 N N . LEU A 1 84 ? 1.781 4.014 -7.016 1.00 96.44 84 LEU A N 1
ATOM 704 C CA . LEU A 1 84 ? 1.222 5.349 -6.776 1.00 96.44 84 LEU A CA 1
ATOM 705 C C . LEU A 1 84 ? -0.268 5.307 -6.402 1.00 96.44 84 LEU A C 1
ATOM 707 O O . LEU A 1 84 ? -0.693 6.023 -5.494 1.00 96.44 84 LEU A O 1
ATOM 711 N N . LEU A 1 85 ? -1.068 4.478 -7.079 1.00 94.25 85 LEU A N 1
ATOM 712 C CA . LEU A 1 85 ? -2.511 4.359 -6.828 1.00 94.25 85 LEU A CA 1
ATOM 713 C C . LEU A 1 85 ? -2.828 3.680 -5.492 1.00 94.25 85 LEU A C 1
ATOM 715 O O . LEU A 1 85 ? -3.819 4.017 -4.843 1.00 94.25 85 LEU A O 1
ATOM 719 N N . THR A 1 86 ? -1.991 2.734 -5.075 1.00 92.12 86 THR A N 1
ATOM 720 C CA . THR A 1 86 ? -2.169 1.970 -3.829 1.00 92.12 86 THR A CA 1
ATOM 721 C C . THR A 1 86 ? -1.485 2.618 -2.623 1.00 92.12 86 THR A C 1
ATOM 723 O O . THR A 1 86 ? -1.769 2.255 -1.480 1.00 92.12 86 THR A O 1
ATOM 726 N N . GLY A 1 87 ? -0.668 3.651 -2.851 1.00 92.94 87 GLY A N 1
ATOM 727 C CA . GLY A 1 87 ? -0.041 4.462 -1.810 1.00 92.94 87 GLY A CA 1
ATOM 728 C C . GLY A 1 87 ? 1.328 3.966 -1.344 1.00 92.94 87 GLY A C 1
ATOM 729 O O . GLY A 1 87 ? 1.832 4.483 -0.347 1.00 92.94 87 GLY A O 1
ATOM 730 N N . PHE A 1 88 ? 1.945 3.020 -2.057 1.00 94.75 88 PHE A N 1
ATOM 731 C CA . PHE A 1 88 ? 3.338 2.605 -1.850 1.00 94.75 88 PHE A CA 1
ATOM 732 C C . PHE A 1 88 ? 4.285 3.594 -2.545 1.00 94.75 88 PHE A C 1
ATOM 734 O O . PHE A 1 88 ? 4.970 3.266 -3.509 1.00 94.75 88 PHE A O 1
ATOM 741 N N . PHE A 1 89 ? 4.273 4.850 -2.092 1.00 95.75 89 PHE A N 1
ATOM 742 C CA . PHE A 1 89 ? 5.016 5.938 -2.740 1.00 95.75 89 PHE A CA 1
ATOM 743 C C . PHE A 1 89 ? 6.537 5.773 -2.669 1.00 95.75 89 PHE A C 1
ATOM 745 O O . PHE A 1 89 ? 7.232 6.249 -3.565 1.00 95.75 89 PHE A O 1
ATOM 752 N N . ASP A 1 90 ? 7.035 5.121 -1.619 1.00 95.25 90 ASP A N 1
ATOM 753 C CA . ASP A 1 90 ? 8.462 4.842 -1.448 1.00 95.25 90 ASP A CA 1
ATOM 754 C C . ASP A 1 90 ? 8.929 3.816 -2.483 1.00 95.25 90 ASP A C 1
ATOM 756 O O . ASP A 1 90 ? 9.735 4.138 -3.348 1.00 95.25 90 ASP A O 1
ATOM 760 N N . TYR A 1 91 ? 8.238 2.675 -2.550 1.00 95.75 91 TYR A N 1
ATOM 761 C CA . TYR A 1 91 ? 8.442 1.683 -3.602 1.00 95.75 91 TYR A CA 1
ATOM 762 C C . TYR A 1 91 ? 8.319 2.270 -5.020 1.00 95.75 91 TYR A C 1
ATOM 764 O O . TYR A 1 91 ? 9.146 2.005 -5.889 1.00 95.75 91 TYR A O 1
ATOM 772 N N . ALA A 1 92 ? 7.319 3.126 -5.270 1.00 97.81 92 ALA A N 1
ATOM 773 C CA . ALA A 1 92 ? 7.206 3.815 -6.556 1.00 97.81 92 ALA A CA 1
ATOM 774 C C . ALA A 1 92 ? 8.467 4.643 -6.865 1.00 97.81 92 ALA A C 1
ATOM 776 O O . ALA A 1 92 ? 8.929 4.658 -8.003 1.00 97.81 92 ALA A O 1
ATOM 777 N N . THR A 1 93 ? 9.019 5.322 -5.855 1.00 98.19 93 THR A N 1
ATOM 778 C CA . THR A 1 93 ? 10.243 6.125 -5.966 1.00 98.19 93 THR A CA 1
ATOM 779 C C . THR A 1 93 ? 11.454 5.245 -6.265 1.00 98.19 93 THR A C 1
ATOM 781 O O . THR A 1 93 ? 12.210 5.582 -7.172 1.00 98.19 93 THR A O 1
ATOM 784 N N . GLU A 1 94 ? 11.600 4.103 -5.592 1.00 97.50 94 GLU A N 1
ATOM 785 C CA . GLU A 1 94 ? 12.672 3.132 -5.859 1.00 97.50 94 GLU A CA 1
ATOM 786 C C . GLU A 1 94 ? 12.647 2.630 -7.308 1.00 97.50 94 GLU A C 1
ATOM 788 O O . GLU A 1 94 ? 13.668 2.654 -7.997 1.00 97.50 94 GLU A O 1
ATOM 793 N N . ILE A 1 95 ? 11.468 2.252 -7.812 1.00 97.44 95 ILE A N 1
ATOM 794 C CA . ILE A 1 95 ? 11.315 1.772 -9.192 1.00 97.44 95 ILE A CA 1
ATOM 795 C C . ILE A 1 95 ? 11.639 2.872 -10.205 1.00 97.44 95 ILE A C 1
ATOM 797 O O . ILE A 1 95 ? 12.346 2.618 -11.180 1.00 97.44 95 ILE A O 1
ATOM 801 N N . ILE A 1 96 ? 11.162 4.100 -9.975 1.00 98.19 96 ILE A N 1
ATOM 802 C CA . ILE A 1 96 ? 11.490 5.249 -10.832 1.00 98.19 96 ILE A CA 1
ATOM 803 C C . ILE A 1 96 ? 13.003 5.499 -10.839 1.00 98.19 96 ILE A C 1
ATOM 805 O O . ILE A 1 96 ? 13.578 5.749 -11.896 1.00 98.19 96 ILE A O 1
ATOM 809 N N . GLU A 1 97 ? 13.655 5.449 -9.676 1.00 97.62 97 GLU A N 1
ATOM 810 C CA . GLU A 1 97 ? 15.096 5.676 -9.565 1.00 97.62 97 GLU A CA 1
ATOM 811 C C . GLU A 1 97 ? 15.908 4.634 -10.339 1.00 97.62 97 GLU A C 1
ATOM 813 O O . GLU A 1 97 ? 16.864 5.018 -11.019 1.00 97.62 97 GLU A O 1
ATOM 818 N N . ALA A 1 98 ? 15.499 3.366 -10.267 1.00 95.69 98 ALA A N 1
ATOM 819 C CA . ALA A 1 98 ? 16.215 2.237 -10.847 1.00 95.69 98 ALA A CA 1
ATOM 820 C C . ALA A 1 98 ? 15.976 2.032 -12.353 1.00 95.69 98 ALA A C 1
ATOM 822 O O . ALA A 1 98 ? 16.897 1.609 -13.046 1.00 95.69 98 ALA A O 1
ATOM 823 N N . TYR A 1 99 ? 14.770 2.309 -12.862 1.00 95.50 99 TYR A N 1
ATOM 824 C CA . TYR A 1 99 ? 14.374 1.908 -14.224 1.00 95.50 99 TYR A CA 1
ATOM 825 C C . TYR A 1 99 ? 14.103 3.062 -15.197 1.00 95.50 99 TYR A C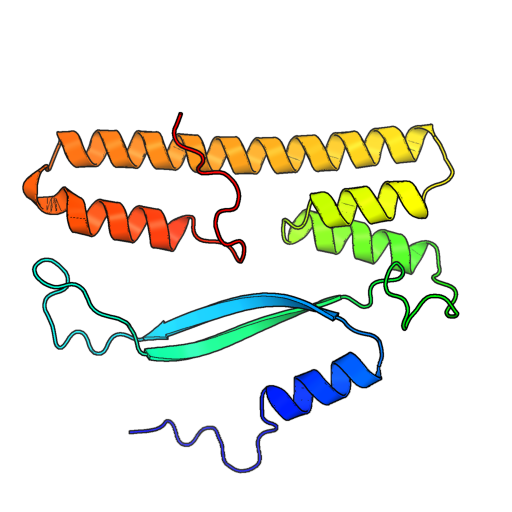 1
ATOM 827 O O . TYR A 1 99 ? 13.948 2.814 -16.392 1.00 95.50 99 TYR A O 1
ATOM 835 N N . LYS A 1 100 ? 14.024 4.318 -14.736 1.00 96.12 100 LYS A N 1
ATOM 836 C CA . LYS A 1 100 ? 13.811 5.469 -15.631 1.00 96.12 100 LYS A CA 1
ATOM 837 C C . LYS A 1 100 ? 15.121 6.193 -15.917 1.00 96.12 100 LYS A C 1
ATOM 839 O O . LYS A 1 100 ? 15.679 6.853 -15.044 1.00 96.12 100 LYS A O 1
ATOM 844 N N . GLU A 1 101 ? 15.582 6.093 -17.159 1.00 94.56 101 GLU A N 1
ATOM 845 C CA . GLU A 1 101 ? 16.834 6.711 -17.612 1.00 94.56 101 GLU A CA 1
ATOM 846 C C . GLU A 1 101 ? 16.662 8.188 -17.992 1.00 94.56 101 GLU A C 1
ATOM 848 O O . GLU A 1 101 ? 17.533 9.008 -17.690 1.00 94.56 101 GLU A O 1
ATOM 853 N N . ASP A 1 102 ? 15.527 8.563 -18.601 1.00 96.50 102 ASP A N 1
ATOM 854 C CA . ASP A 1 102 ? 15.271 9.958 -18.964 1.00 96.50 102 ASP A CA 1
ATOM 855 C C . ASP A 1 102 ? 15.161 10.834 -17.709 1.00 96.50 102 ASP A C 1
ATOM 857 O O . ASP A 1 102 ? 14.216 10.755 -16.917 1.00 96.50 102 ASP A O 1
ATOM 861 N N . ILE A 1 103 ? 16.143 11.721 -17.538 1.00 96.56 103 ILE A N 1
ATOM 862 C CA . ILE A 1 103 ? 16.283 12.577 -16.354 1.00 96.56 103 ILE A CA 1
ATOM 863 C C . ILE A 1 103 ? 15.055 13.482 -16.172 1.00 96.56 103 ILE A C 1
ATOM 865 O O . ILE A 1 103 ? 14.691 13.826 -15.041 1.00 96.56 103 ILE A O 1
ATOM 869 N N . THR A 1 104 ? 14.415 13.899 -17.265 1.00 97.69 104 THR A N 1
ATOM 870 C CA . THR A 1 104 ? 13.278 14.822 -17.223 1.00 97.69 104 THR A CA 1
ATOM 871 C C . THR A 1 104 ? 12.012 14.110 -16.755 1.00 97.69 104 THR A C 1
ATOM 873 O O . THR A 1 104 ? 11.325 14.604 -15.855 1.00 97.69 104 THR A O 1
ATOM 876 N N . GLU A 1 105 ? 11.707 12.951 -17.329 1.00 96.19 105 GLU A N 1
ATOM 877 C CA . GLU A 1 105 ? 10.609 12.068 -16.953 1.00 96.19 105 GLU A CA 1
ATOM 878 C C . GLU A 1 105 ? 10.776 11.595 -15.511 1.00 96.19 105 GLU A C 1
ATOM 880 O O . GLU A 1 105 ? 9.879 11.809 -14.691 1.00 96.19 105 GLU A O 1
ATOM 885 N N . LYS A 1 106 ? 11.962 11.083 -15.161 1.00 97.88 106 LYS A N 1
ATOM 886 C CA . LYS A 1 106 ? 12.322 10.673 -13.800 1.00 97.88 106 LYS A CA 1
ATOM 887 C C . LYS A 1 106 ? 12.019 11.775 -12.785 1.00 97.88 106 LYS A C 1
ATOM 889 O O . LYS A 1 106 ? 11.279 11.558 -11.824 1.00 97.88 106 LYS A O 1
ATOM 894 N N . LYS A 1 107 ? 12.489 13.007 -13.022 1.00 98.25 107 LYS A N 1
ATOM 895 C CA . LYS A 1 107 ? 12.196 14.160 -12.145 1.00 98.25 107 LYS A CA 1
ATOM 896 C C . LYS A 1 107 ? 10.697 14.446 -12.020 1.00 98.25 107 LYS A C 1
ATOM 898 O O . LYS A 1 107 ? 10.232 14.769 -10.922 1.00 98.25 107 LYS A O 1
ATOM 903 N N . LYS A 1 108 ? 9.932 14.351 -13.113 1.00 98.25 108 LYS A N 1
ATOM 904 C CA . LYS A 1 108 ? 8.473 14.568 -13.103 1.00 98.25 108 LYS A CA 1
ATOM 905 C C . LYS A 1 108 ? 7.749 13.487 -12.298 1.00 98.25 108 LYS A C 1
ATOM 907 O O . LYS A 1 108 ? 6.910 13.831 -11.465 1.00 98.25 108 LYS A O 1
ATOM 912 N N . LEU A 1 109 ? 8.099 12.218 -12.496 1.00 98.31 109 LEU A N 1
ATOM 913 C CA . LEU A 1 109 ? 7.507 11.079 -11.790 1.00 98.31 109 LEU A CA 1
ATOM 914 C C . LEU A 1 109 ? 7.808 11.126 -10.286 1.00 98.31 109 LEU A C 1
ATOM 916 O O . LEU A 1 109 ? 6.891 11.023 -9.473 1.00 98.31 109 LEU A O 1
ATOM 920 N N . LEU A 1 110 ? 9.054 11.412 -9.898 1.00 98.50 110 LEU A N 1
ATOM 921 C CA . LEU A 1 110 ? 9.430 11.593 -8.489 1.00 98.50 110 LEU A CA 1
ATOM 922 C C . LEU A 1 110 ? 8.683 12.763 -7.838 1.00 98.50 110 LEU A C 1
ATOM 924 O O . LEU A 1 110 ? 8.231 12.682 -6.693 1.00 98.50 110 LEU A O 1
ATOM 928 N N . LYS A 1 111 ? 8.516 13.872 -8.569 1.00 98.31 111 LYS A N 1
ATOM 929 C CA . LYS A 1 111 ? 7.715 15.009 -8.100 1.00 98.31 111 LYS A CA 1
ATOM 930 C C . LYS A 1 111 ? 6.248 14.617 -7.908 1.00 98.31 111 LYS A C 1
ATOM 932 O O . LYS A 1 111 ? 5.649 15.033 -6.914 1.00 98.31 111 LYS A O 1
ATOM 937 N N . LEU A 1 112 ? 5.679 13.821 -8.814 1.00 98.25 112 LEU A N 1
ATOM 938 C CA . LEU A 1 112 ? 4.315 13.305 -8.697 1.00 98.25 112 LEU A CA 1
ATOM 939 C C . LEU A 1 112 ? 4.161 12.398 -7.468 1.00 98.25 112 LEU A C 1
ATOM 941 O O . LEU A 1 112 ? 3.244 12.622 -6.676 1.00 98.25 112 LEU A O 1
ATOM 945 N N . ALA A 1 113 ? 5.077 11.448 -7.259 1.00 98.19 113 ALA A N 1
ATOM 946 C CA . ALA A 1 113 ? 5.078 10.560 -6.094 1.00 98.19 113 ALA A CA 1
ATOM 947 C C . ALA A 1 113 ? 5.058 11.356 -4.778 1.00 98.19 113 ALA A C 1
ATOM 949 O O . ALA A 1 113 ? 4.181 11.163 -3.933 1.00 98.19 113 ALA A O 1
ATOM 950 N N . ARG A 1 114 ? 5.950 12.348 -4.648 1.00 98.00 114 ARG A N 1
ATOM 951 C CA . ARG A 1 114 ? 6.014 13.242 -3.476 1.00 98.00 114 ARG A CA 1
ATOM 952 C C . ARG A 1 114 ? 4.745 14.075 -3.296 1.00 98.00 114 ARG A C 1
ATOM 954 O O . ARG A 1 114 ? 4.305 14.295 -2.167 1.00 98.00 114 ARG A O 1
ATOM 961 N N . LEU A 1 115 ? 4.143 14.549 -4.388 1.00 98.00 115 LEU A N 1
ATOM 962 C CA . LEU A 1 115 ? 2.896 15.315 -4.341 1.00 98.00 115 LEU A CA 1
ATOM 963 C C . LEU A 1 115 ? 1.725 14.460 -3.839 1.00 98.00 115 LEU A C 1
ATOM 965 O O . LEU A 1 115 ? 0.952 14.920 -2.993 1.00 98.00 115 LEU A O 1
ATOM 969 N N . LEU A 1 116 ? 1.614 13.215 -4.306 1.00 97.06 116 LEU A N 1
ATOM 970 C CA . LEU A 1 116 ? 0.593 12.272 -3.846 1.00 97.06 116 LEU A CA 1
ATOM 971 C C . LEU A 1 116 ? 0.811 11.874 -2.378 1.00 97.06 116 LEU A C 1
ATOM 973 O O . LEU A 1 116 ? -0.137 11.929 -1.590 1.00 97.06 116 LEU A O 1
ATOM 977 N N . ALA A 1 117 ? 2.055 11.602 -1.975 1.00 94.88 117 ALA A N 1
ATOM 978 C CA . ALA A 1 117 ? 2.407 11.338 -0.579 1.00 94.88 117 ALA A CA 1
ATOM 979 C C . ALA A 1 117 ? 2.034 12.511 0.345 1.00 94.88 117 ALA A C 1
ATOM 981 O O . ALA A 1 117 ? 1.389 12.327 1.381 1.00 94.88 117 ALA A O 1
ATOM 982 N N . ARG A 1 118 ? 2.352 13.749 -0.063 1.00 95.62 118 ARG A N 1
ATOM 983 C CA . ARG A 1 118 ? 1.973 14.962 0.678 1.00 95.62 118 ARG A CA 1
ATOM 984 C C . ARG A 1 118 ? 0.457 15.108 0.800 1.00 95.62 118 ARG A C 1
ATOM 986 O O . ARG A 1 118 ? -0.033 15.477 1.866 1.00 95.62 118 ARG A O 1
ATOM 993 N N . ARG A 1 119 ? -0.292 14.812 -0.266 1.00 94.88 119 ARG A N 1
ATOM 994 C CA . ARG A 1 119 ? -1.762 14.848 -0.246 1.00 94.88 119 ARG A CA 1
ATOM 995 C C . ARG A 1 119 ? -2.332 13.868 0.782 1.00 94.88 119 ARG A C 1
ATOM 997 O O . ARG A 1 119 ? -3.240 14.244 1.527 1.00 94.88 119 ARG A O 1
ATOM 1004 N N . GLU A 1 120 ? -1.792 12.653 0.854 1.00 91.12 120 GLU A N 1
ATOM 1005 C CA . GLU A 1 120 ? -2.205 11.663 1.854 1.00 91.12 120 GLU A CA 1
ATOM 1006 C C . GLU A 1 120 ? -1.861 12.113 3.282 1.00 91.12 120 GLU A C 1
ATOM 1008 O O . GLU A 1 120 ? -2.730 12.051 4.155 1.00 91.12 120 GLU A O 1
ATOM 1013 N N . LYS A 1 121 ? -0.673 12.691 3.516 1.00 92.12 121 LYS A N 1
ATOM 1014 C CA . LYS A 1 121 ? -0.331 13.324 4.805 1.00 92.12 121 LYS A CA 1
ATOM 1015 C C . LYS A 1 121 ? -1.361 14.387 5.203 1.00 92.12 121 LYS A C 1
ATOM 1017 O O . LYS A 1 121 ? -1.922 14.329 6.296 1.00 92.12 121 LYS A O 1
ATOM 1022 N N . THR A 1 122 ? -1.680 15.326 4.310 1.00 94.69 122 THR A N 1
ATOM 1023 C CA . THR A 1 122 ? -2.655 16.396 4.592 1.00 94.69 122 THR A CA 1
ATOM 1024 C C . THR A 1 122 ? -4.055 15.850 4.901 1.00 94.69 122 THR A C 1
ATOM 1026 O O . THR A 1 122 ? -4.786 16.419 5.716 1.00 94.69 122 THR A O 1
ATOM 1029 N N . LYS A 1 123 ? -4.457 14.734 4.283 1.00 92.25 123 LYS A N 1
ATOM 1030 C CA . LYS A 1 123 ? -5.727 14.052 4.579 1.00 92.25 123 LYS A CA 1
ATOM 1031 C C . LYS A 1 123 ? -5.754 13.485 6.005 1.00 92.25 123 LYS A C 1
ATOM 1033 O O . LYS A 1 123 ? -6.785 13.601 6.679 1.00 92.25 123 LYS A O 1
ATOM 1038 N N . ILE A 1 124 ? -4.639 12.915 6.466 1.00 91.19 124 ILE A N 1
ATOM 1039 C CA . ILE A 1 124 ? -4.485 12.411 7.839 1.00 91.19 124 ILE A CA 1
ATOM 1040 C C . ILE A 1 124 ? -4.492 13.578 8.829 1.00 91.19 124 ILE A C 1
ATOM 1042 O O . ILE A 1 124 ? -5.289 13.564 9.762 1.00 91.19 124 ILE A O 1
ATOM 1046 N N . GLU A 1 125 ? -3.711 14.634 8.586 1.00 93.44 125 GLU A N 1
ATOM 1047 C CA . GLU A 1 125 ? -3.679 15.838 9.436 1.00 93.44 125 GLU A CA 1
ATOM 1048 C C . GLU A 1 125 ? -5.069 16.467 9.588 1.00 93.44 125 GLU A C 1
ATOM 1050 O O . GLU A 1 125 ? -5.500 16.816 10.689 1.00 93.44 125 GLU A O 1
ATOM 1055 N N . ARG A 1 126 ? -5.822 16.568 8.486 1.00 94.69 126 ARG A N 1
ATOM 1056 C CA . ARG A 1 126 ? -7.211 17.042 8.519 1.00 94.69 126 ARG A CA 1
ATOM 1057 C C . ARG A 1 126 ? -8.093 16.129 9.368 1.00 94.69 126 ARG A C 1
ATOM 1059 O O . ARG A 1 126 ? -8.903 16.625 10.149 1.00 94.69 126 ARG A O 1
ATOM 1066 N N . SER A 1 127 ? -7.941 14.814 9.227 1.00 92.88 127 SER A N 1
ATOM 1067 C CA . SER A 1 127 ? -8.686 13.841 10.030 1.00 92.88 127 SER A CA 1
ATOM 1068 C C . SER A 1 127 ? -8.320 13.928 11.516 1.00 92.88 127 SER A C 1
ATOM 1070 O O . SER A 1 127 ? -9.212 13.818 12.353 1.00 92.88 127 SER A O 1
ATOM 1072 N N . ALA A 1 128 ? -7.055 14.199 11.848 1.00 94.06 128 ALA A N 1
ATOM 1073 C CA . ALA A 1 128 ? -6.581 14.372 13.220 1.00 94.06 128 ALA A CA 1
ATOM 1074 C C . ALA A 1 128 ? -7.163 15.640 13.863 1.00 94.06 128 ALA A C 1
ATOM 1076 O O . ALA A 1 128 ? -7.713 15.583 14.960 1.00 94.06 128 ALA A O 1
ATOM 1077 N N . ARG A 1 129 ? -7.164 16.774 13.146 1.00 95.75 129 ARG A N 1
ATOM 1078 C CA . ARG A 1 129 ? -7.822 18.012 13.612 1.00 95.75 129 ARG A CA 1
ATOM 1079 C C . ARG A 1 129 ? -9.319 17.809 13.856 1.00 95.75 129 ARG A C 1
ATOM 1081 O O . ARG A 1 129 ? -9.860 18.286 14.851 1.00 95.75 129 ARG A O 1
ATOM 1088 N N . GLN A 1 130 ? -9.992 17.071 12.970 1.00 94.50 130 GLN A N 1
ATOM 1089 C CA . GLN A 1 130 ? -11.403 16.715 13.150 1.00 94.50 130 GLN A CA 1
ATOM 1090 C C . GLN A 1 130 ? -11.625 15.817 14.369 1.00 94.50 130 GLN A C 1
ATOM 1092 O O . GLN A 1 130 ? -12.625 15.984 15.063 1.00 94.50 130 GLN A O 1
ATOM 1097 N N . PHE A 1 131 ? -10.723 14.869 14.623 1.00 94.56 131 PHE A N 1
ATOM 1098 C CA . PHE A 1 131 ? -10.755 14.026 15.814 1.00 94.56 131 PHE A CA 1
ATOM 1099 C C . PHE A 1 131 ? -10.631 14.869 17.092 1.00 94.56 131 PHE A C 1
ATOM 1101 O O . PHE A 1 131 ? -11.543 14.824 17.913 1.00 94.56 131 PHE A O 1
ATOM 1108 N N . ILE A 1 132 ? -9.601 15.716 17.200 1.00 95.19 132 ILE A N 1
ATOM 1109 C CA . ILE A 1 132 ? -9.374 16.600 18.360 1.00 95.19 132 ILE A CA 1
ATOM 1110 C C . ILE A 1 132 ? -10.599 17.487 18.622 1.00 95.19 132 ILE A C 1
ATOM 1112 O O . ILE A 1 132 ? -11.115 17.537 19.737 1.00 95.19 132 ILE A O 1
ATOM 1116 N N . SER A 1 133 ? -11.135 18.128 17.576 1.00 95.56 133 SER A N 1
ATOM 1117 C CA . SER A 1 133 ? -12.335 18.966 17.696 1.00 95.56 133 SER A CA 1
ATOM 1118 C C . SER A 1 133 ? -13.551 18.188 18.215 1.00 95.56 133 SER A C 1
ATOM 1120 O O . SER A 1 133 ? -14.318 18.711 19.023 1.00 95.56 133 SER A O 1
ATOM 1122 N N . LYS A 1 134 ? -13.736 16.933 17.785 1.00 94.38 134 LYS A N 1
ATOM 1123 C CA . LYS A 1 134 ? -14.832 16.081 18.270 1.00 94.38 134 LYS A CA 1
ATOM 1124 C C . LYS A 1 134 ? -14.634 15.651 19.721 1.00 94.38 134 LYS A C 1
ATOM 1126 O O . LYS A 1 134 ? -15.621 15.610 20.446 1.00 94.38 134 LYS A O 1
ATOM 1131 N N . CYS A 1 135 ? -13.402 15.378 20.146 1.00 93.88 135 CYS A N 1
ATOM 1132 C CA . CYS A 1 135 ? -13.104 15.046 21.540 1.00 93.88 135 CYS A CA 1
ATOM 1133 C C . CYS A 1 135 ? -13.421 16.214 22.477 1.00 93.88 135 CYS A C 1
ATOM 1135 O O . CYS A 1 135 ? -14.054 16.000 23.502 1.00 93.88 135 CYS A O 1
ATOM 1137 N N . HIS A 1 136 ? -13.089 17.453 22.098 1.00 94.19 136 HIS A N 1
ATOM 1138 C CA . HIS A 1 136 ? -13.464 18.627 22.897 1.00 94.19 136 HIS A CA 1
ATOM 1139 C C . HIS A 1 136 ? -14.982 18.822 23.012 1.00 94.19 136 HIS A C 1
ATOM 1141 O O . HIS A 1 136 ? -15.466 19.236 24.059 1.00 94.19 136 HIS A O 1
ATOM 1147 N N . LYS A 1 137 ? -15.743 18.520 21.951 1.00 95.31 137 LYS A N 1
ATOM 1148 C CA . LYS A 1 137 ? -17.213 18.650 21.948 1.00 95.31 137 LYS A CA 1
ATOM 1149 C C . LYS A 1 137 ? -17.936 17.527 22.694 1.00 95.31 137 LYS A C 1
ATOM 1151 O O . LYS A 1 137 ? -19.088 17.709 23.075 1.00 95.31 137 LYS A O 1
ATOM 1156 N N . SER A 1 138 ? -17.312 16.361 22.837 1.00 93.00 138 SER A N 1
ATOM 1157 C CA . SER A 1 138 ? -17.906 15.188 23.491 1.00 93.00 138 SER A CA 1
ATOM 1158 C C . SER A 1 138 ? -16.827 14.373 24.219 1.00 93.00 138 SER A C 1
ATOM 1160 O O . SER A 1 138 ? -16.450 13.293 23.737 1.00 93.00 138 SER A O 1
ATOM 1162 N N . PRO A 1 139 ? -16.289 14.882 25.347 1.00 90.50 139 PRO A N 1
ATOM 1163 C CA . PRO A 1 139 ? -15.190 14.242 26.073 1.00 90.50 139 PRO A CA 1
ATOM 1164 C C . PRO A 1 139 ? -15.505 12.804 26.499 1.00 90.50 139 PRO A C 1
ATOM 1166 O O . PRO A 1 139 ? -14.634 11.933 26.451 1.00 90.50 139 PRO A O 1
ATOM 1169 N N . GLU A 1 140 ? -16.768 12.519 26.813 1.00 90.19 140 GLU A N 1
ATOM 1170 C CA . GLU A 1 140 ? -17.271 11.204 27.211 1.00 90.19 140 GLU A CA 1
ATOM 1171 C C . GLU A 1 140 ? -17.190 10.150 26.092 1.00 90.19 140 GLU A C 1
ATOM 1173 O O . GLU A 1 140 ? -17.266 8.952 26.352 1.00 90.19 140 GLU A O 1
ATOM 1178 N N . ARG A 1 141 ? -16.999 10.573 24.833 1.00 88.25 141 ARG A N 1
ATOM 1179 C CA . ARG A 1 141 ? -16.893 9.691 23.654 1.00 88.25 141 ARG A CA 1
ATOM 1180 C C . ARG A 1 141 ? -15.471 9.552 23.119 1.00 88.25 141 ARG A C 1
ATOM 1182 O O . ARG A 1 141 ? -15.289 8.941 22.062 1.00 88.25 141 ARG A O 1
ATOM 1189 N N . THR A 1 142 ? -14.472 10.098 23.81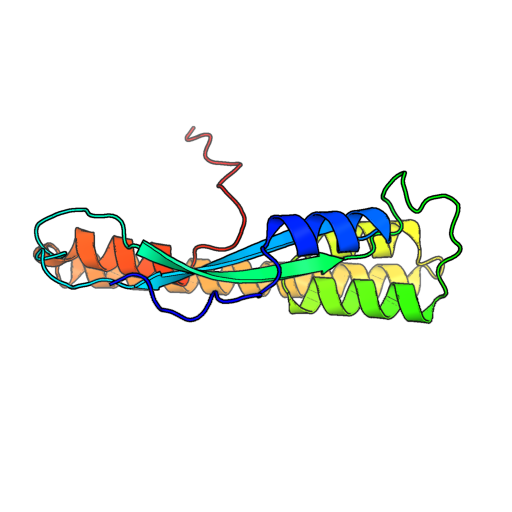2 1.00 89.50 142 THR A N 1
ATOM 1190 C CA . THR A 1 142 ? -13.079 10.168 23.333 1.00 89.50 142 THR A CA 1
ATOM 1191 C C . THR A 1 142 ? -12.547 8.810 22.879 1.00 89.50 142 THR A C 1
ATOM 1193 O O . THR A 1 142 ? -12.001 8.704 21.783 1.00 89.50 142 THR A O 1
ATOM 1196 N N . PHE A 1 143 ? -12.790 7.752 23.656 1.00 86.06 143 PHE A N 1
ATOM 1197 C CA . PHE A 1 143 ? -12.367 6.393 23.318 1.00 86.06 143 PHE A CA 1
ATOM 1198 C C . PHE A 1 143 ? -12.930 5.909 21.968 1.00 86.06 143 PHE A C 1
ATOM 1200 O O . PHE A 1 143 ? -12.186 5.487 21.080 1.00 86.06 143 PHE A O 1
ATOM 1207 N N . LEU A 1 144 ? -14.243 6.051 21.755 1.00 86.12 144 LEU A N 1
ATOM 1208 C CA . LEU A 1 144 ? -14.895 5.660 20.502 1.00 86.12 144 LEU A CA 1
ATOM 1209 C C . LEU A 1 144 ? -14.415 6.511 19.315 1.00 86.12 144 LEU A C 1
ATOM 1211 O O . LEU A 1 144 ? -14.283 6.012 18.195 1.00 86.12 144 LEU A O 1
ATOM 1215 N N . LEU A 1 145 ? -14.185 7.806 19.543 1.00 89.88 145 LEU A N 1
ATOM 1216 C CA . LEU A 1 145 ? -13.670 8.724 18.529 1.00 89.88 145 LEU A CA 1
ATOM 1217 C C . LEU A 1 145 ? -12.234 8.373 18.129 1.00 89.88 145 LEU A C 1
ATOM 1219 O O . LEU A 1 145 ? -11.932 8.393 16.934 1.00 89.88 145 LEU A O 1
ATOM 1223 N N . ALA A 1 146 ? -11.392 8.002 19.096 1.00 88.62 146 ALA A N 1
ATOM 1224 C CA . ALA A 1 146 ? -10.019 7.571 18.861 1.00 88.62 146 ALA A CA 1
ATOM 1225 C C . ALA A 1 146 ? -10.003 6.289 18.027 1.00 88.62 146 ALA A C 1
ATOM 1227 O O . ALA A 1 146 ? -9.335 6.234 16.997 1.00 88.62 146 ALA A O 1
ATOM 1228 N N . LYS A 1 147 ? -10.840 5.309 18.385 1.00 83.38 147 LYS A N 1
ATOM 1229 C CA . LYS A 1 147 ? -10.973 4.062 17.625 1.00 83.38 147 LYS A CA 1
ATOM 1230 C C . LYS A 1 147 ? -11.400 4.301 16.178 1.00 83.38 147 LYS A C 1
ATOM 1232 O O . LYS A 1 147 ? -10.734 3.847 15.258 1.00 83.38 147 LYS A O 1
ATOM 1237 N N . LYS A 1 148 ? -12.435 5.118 15.952 1.00 86.06 148 LYS A N 1
ATOM 1238 C CA . LYS A 1 148 ? -12.869 5.492 14.592 1.00 86.06 148 LYS A CA 1
ATOM 1239 C C . LYS A 1 148 ? -11.785 6.225 13.802 1.00 86.06 148 LYS A C 1
ATOM 1241 O O . LYS A 1 148 ? -11.716 6.071 12.584 1.00 86.06 148 LYS A O 1
ATOM 1246 N N . PHE A 1 149 ? -10.991 7.068 14.460 1.00 90.44 149 PHE A N 1
ATOM 1247 C CA . PHE A 1 149 ? -9.869 7.748 13.821 1.00 90.44 149 PHE A CA 1
ATOM 1248 C C . PHE A 1 149 ? -8.789 6.745 13.401 1.00 90.44 149 PHE A C 1
ATOM 1250 O O . PHE A 1 149 ? -8.362 6.790 12.246 1.00 90.44 149 PHE A O 1
ATOM 1257 N N . ILE A 1 150 ? -8.408 5.830 14.294 1.00 87.31 150 ILE A N 1
ATOM 1258 C CA . ILE A 1 150 ? -7.435 4.769 14.019 1.00 87.31 150 ILE A CA 1
ATOM 1259 C C . ILE A 1 150 ? -7.944 3.887 12.880 1.00 87.31 150 ILE A C 1
ATOM 1261 O O . ILE A 1 150 ? -7.289 3.818 11.849 1.00 87.31 150 ILE A O 1
ATOM 1265 N N . ASP A 1 151 ? -9.144 3.315 12.987 1.00 81.56 151 ASP A N 1
ATOM 1266 C CA . ASP A 1 151 ? -9.713 2.412 11.975 1.00 81.56 151 ASP A CA 1
ATOM 1267 C C . ASP A 1 151 ? -9.792 3.061 10.584 1.00 81.56 151 ASP A C 1
ATOM 1269 O O . ASP A 1 151 ? -9.592 2.406 9.564 1.00 81.56 151 ASP A O 1
ATOM 1273 N N . LYS A 1 152 ? -10.066 4.370 10.524 1.00 84.56 152 LYS A N 1
ATOM 1274 C CA . LYS A 1 152 ? -10.153 5.119 9.264 1.00 84.56 152 LYS A CA 1
ATOM 1275 C C . LYS A 1 152 ? -8.789 5.399 8.626 1.00 84.56 152 LYS A C 1
ATOM 1277 O O . LYS A 1 152 ? -8.725 5.550 7.406 1.00 84.56 152 LYS A O 1
ATOM 1282 N N . ASN A 1 153 ? -7.739 5.568 9.429 1.00 85.50 153 ASN A N 1
ATOM 1283 C CA . ASN A 1 153 ? -6.425 6.012 8.950 1.00 85.50 153 ASN A CA 1
ATOM 1284 C C . ASN A 1 153 ? -5.350 4.921 9.019 1.00 85.50 153 ASN A C 1
ATOM 1286 O O . ASN A 1 153 ? -4.280 5.112 8.444 1.00 85.50 153 ASN A O 1
ATOM 1290 N N . LYS A 1 154 ? -5.627 3.784 9.665 1.00 76.69 154 LYS A N 1
ATOM 1291 C CA . LYS A 1 154 ? -4.748 2.619 9.678 1.00 76.69 154 LYS A CA 1
ATOM 1292 C C . LYS A 1 154 ? -4.604 2.092 8.249 1.00 76.69 154 LYS A C 1
ATOM 1294 O O . LYS A 1 154 ? -5.577 1.679 7.620 1.00 76.69 154 LYS A O 1
ATOM 1299 N N . LYS A 1 155 ? -3.378 2.144 7.736 1.00 68.12 155 LYS A N 1
ATOM 1300 C CA . LYS A 1 155 ? -2.933 1.455 6.517 1.00 68.12 155 LYS A CA 1
ATOM 1301 C C . LYS A 1 155 ? -1.945 0.352 6.918 1.00 68.12 155 LYS A C 1
ATOM 1303 O O . LYS A 1 155 ? -1.653 0.215 8.100 1.00 68.12 155 LYS A O 1
ATOM 1308 N N . ASN A 1 156 ? -1.444 -0.413 5.949 1.00 57.22 156 ASN A N 1
ATOM 1309 C CA . ASN A 1 156 ? -0.567 -1.587 6.123 1.00 57.22 156 ASN A CA 1
ATOM 1310 C C . ASN A 1 156 ? 0.815 -1.302 6.743 1.00 57.22 156 ASN A C 1
ATOM 1312 O O . ASN A 1 156 ? 1.687 -2.156 6.665 1.00 57.22 156 ASN A O 1
ATOM 1316 N N . ASN A 1 157 ? 1.014 -0.134 7.352 1.00 53.88 157 ASN A N 1
ATOM 1317 C CA . ASN A 1 157 ? 2.276 0.254 7.954 1.00 53.88 157 ASN A CA 1
ATOM 1318 C C . ASN A 1 157 ? 2.061 0.397 9.458 1.00 53.88 157 ASN A C 1
ATOM 1320 O O . ASN A 1 157 ? 1.305 1.268 9.906 1.00 53.88 157 ASN A O 1
ATOM 1324 N N . ASP A 1 158 ? 2.718 -0.484 10.208 1.00 49.62 158 ASP A N 1
ATOM 1325 C CA . ASP A 1 158 ? 3.007 -0.245 11.613 1.00 49.62 158 ASP A CA 1
ATOM 1326 C C . ASP A 1 158 ? 3.947 0.961 11.721 1.00 49.62 158 ASP A C 1
ATOM 1328 O O . ASP A 1 158 ? 4.706 1.297 10.812 1.00 49.62 158 ASP A O 1
ATOM 1332 N N . VAL A 1 159 ? 3.771 1.698 12.804 1.00 43.19 159 VAL A N 1
ATOM 1333 C CA . VAL A 1 159 ? 4.306 3.040 12.994 1.00 43.19 159 VAL A CA 1
ATOM 1334 C C . VAL A 1 159 ? 5.789 2.949 13.357 1.00 43.19 159 VAL A C 1
ATOM 1336 O O . VAL A 1 159 ? 6.142 3.038 14.528 1.00 43.19 159 VAL A O 1
ATOM 1339 N N . ASP A 1 160 ? 6.668 2.801 12.370 1.00 41.78 160 ASP A N 1
ATOM 1340 C CA . ASP A 1 160 ? 8.034 3.293 12.535 1.00 41.78 160 ASP A CA 1
ATOM 1341 C C . ASP A 1 160 ? 7.947 4.827 12.617 1.00 41.78 160 ASP A C 1
ATOM 1343 O O . ASP A 1 160 ? 7.221 5.457 11.849 1.00 41.78 160 ASP A O 1
ATOM 1347 N N . PHE A 1 161 ? 8.639 5.428 13.588 1.00 40.53 161 PHE A N 1
ATOM 1348 C CA . PHE A 1 161 ? 8.616 6.857 13.963 1.00 40.53 161 PHE A CA 1
ATOM 1349 C C . PHE A 1 161 ? 7.512 7.306 14.941 1.00 40.53 161 PHE A C 1
ATOM 1351 O O . PHE A 1 161 ? 6.740 8.230 14.680 1.00 40.53 161 PHE A O 1
ATOM 1358 N N . LEU A 1 162 ? 7.547 6.751 16.153 1.00 35.22 162 LEU A N 1
ATOM 1359 C CA . LEU A 1 162 ? 7.279 7.525 17.372 1.00 35.22 162 LEU A CA 1
ATOM 1360 C C . LEU A 1 162 ? 8.450 7.367 18.352 1.00 35.22 162 LEU A C 1
ATOM 1362 O O . LEU A 1 162 ? 8.307 6.794 19.426 1.00 35.22 162 LEU A O 1
ATOM 1366 N N . THR A 1 163 ? 9.621 7.907 18.011 1.00 37.56 163 THR A N 1
ATOM 1367 C CA . THR A 1 163 ? 10.499 8.431 19.065 1.00 37.56 163 THR A CA 1
ATOM 1368 C C . THR A 1 163 ? 9.860 9.725 19.542 1.00 37.56 163 THR A C 1
ATOM 1370 O O . THR A 1 163 ? 9.996 10.767 18.903 1.00 37.56 163 THR A O 1
ATOM 1373 N N . VAL A 1 164 ? 9.074 9.623 20.610 1.00 35.66 164 VAL A N 1
ATOM 1374 C CA . VAL A 1 164 ? 8.633 10.782 21.382 1.00 35.66 164 VAL A CA 1
ATOM 1375 C C . VAL A 1 164 ? 9.887 11.323 22.064 1.00 35.66 164 VAL A C 1
ATOM 1377 O O . VAL A 1 164 ? 10.389 10.698 22.996 1.00 35.66 164 VAL A O 1
ATOM 1380 N N . SER A 1 165 ? 10.444 12.404 21.521 1.00 39.47 165 SER A N 1
ATOM 1381 C CA . SER A 1 165 ? 11.380 13.263 22.245 1.00 39.47 165 SER A CA 1
ATOM 1382 C C . SER A 1 165 ? 10.650 14.098 23.289 1.00 39.47 165 SER A C 1
ATOM 1384 O O . SER A 1 165 ? 9.491 14.498 23.028 1.00 39.47 165 SER A O 1
#

Sequence (165 aa):
MFFKVYKNQKTFSDIDKLLCSKGFSLYGLYPKYISKKMIDRTKYETNERLMWADAFYIKDPLEQKNTHKPFTEREVDVLIISALLTGFFDYATEIIEAYKEDITEKKKLLKLARLLARREKTKIERSARQFISKCHKSPERTFLLAKKFIDKNKKNNDVDFLTVS

Secondary structure (DSSP, 8-state):
---GGGSSPPPHHHHHHHHHHTT-EEEEEEEEEE----S-TTT---PPEEEEEEEEEE--TTSGGGTTS---HHHHHHHHHHHHH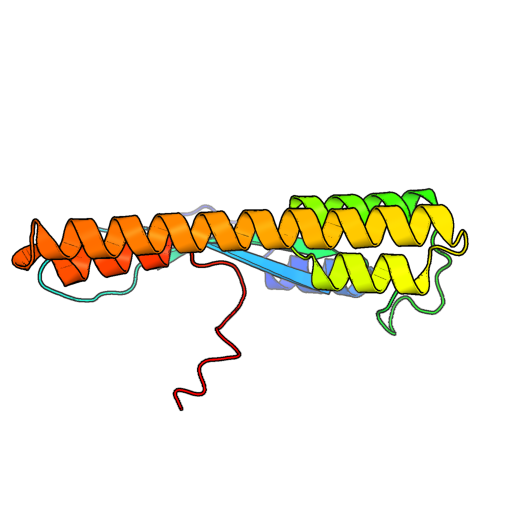HT-HHHHHHHHHHH---HHHHHHHHHHHHHHHHHHHHHHHHHHHHHHHHHHH-GGGHHHHHHHHHHHH--S---------

Radius of gyration: 20.54 Å; chains: 1; bounding box: 40×46×48 Å

pLDDT: mean 86.7, std 14.76, range [35.22, 98.5]

Foldseek 3Di:
DPPPPDDPDDDPVRVQVVCVVVQKDWDFKAWDFDDPCPDDQLVDDDDTHTDGIDIDIDNQCVDPSNVPPDDDPVSLVVQLVVCLVLLVLVSSLVSLVPPPPPPVVSVVSNVSSVVSNVVLVVVLVVLVVVLVVVCVVPVSRNSVSVVVSCVVSDGRDDDDDDPPD